Protein AF-A0A5S4GUX5-F1 (afdb_monomer_lite)

Secondary structure (DSSP, 8-state):
--------PPPPPPPPP-PPPPPP---S--TTTTSSSSSHHHHHHHHHHHHHHHHHHHHTTPPPPHHHHHHHHHTTT-HHHHHHHHHHHHHHHHHHHHHHTTT-HHHHHHHHHHHHHHTTTS---HHHHHHHHHHHHHHT-HHHHHHHHHHS---HHHHHHHHTT--PPPP-----

Foldseek 3Di:
DDDDDDDDDDDDDDDDDPPDPDQQDADPDAQCGDAPHVDLVRLLVVLLVLLVQLVVCVVVVHQRDVVSLVRLLRCLQHQSNLLNNCVNCFQQSLLSQLLSCPPPPSSLVSSLSSQLNNLSVDDCALVRLVSNLVNNVVSVNNVSSLVSQVSHNHDPRNVVRNVVVVPDDPDPPPPD

Sequence (176 aa):
MSIRDRPVTPPPPRAPVKTAPPTLQPTPRGAGDIGNFPDRPSAAKAARTDALAAVAAVQDGRPVPDSVWKHLKANADDPDYTEKLYERLGPAATADLLKAAEGDKARLEAVQESVGVASHHMAMDVKWLRAFLAEADRAGVRPVAVQVLTGAPLSEQARAAVAKLDLHEPEATTVA

Radius of gyration: 22.87 Å; chains: 1; bounding box: 71×88×35 Å

Structure (mmCIF, N/CA/C/O backbone):
data_AF-A0A5S4GUX5-F1
#
_entry.id   AF-A0A5S4GUX5-F1
#
loop_
_atom_site.group_PDB
_atom_site.id
_atom_site.type_symbol
_atom_site.label_atom_id
_atom_site.label_alt_id
_atom_site.label_comp_id
_atom_site.label_asym_id
_atom_site.label_entity_id
_atom_site.label_seq_id
_atom_site.pdbx_PDB_ins_code
_atom_site.Cartn_x
_atom_site.Cartn_y
_atom_site.Cartn_z
_atom_site.occupancy
_atom_site.B_iso_or_equiv
_atom_site.auth_seq_id
_atom_site.auth_comp_id
_atom_site.auth_asym_id
_atom_site.auth_atom_id
_atom_site.pdbx_PDB_model_num
ATOM 1 N N . MET A 1 1 ? 37.747 -75.003 -7.261 1.00 43.56 1 MET A N 1
ATOM 2 C CA . MET A 1 1 ? 37.466 -73.600 -7.640 1.00 43.56 1 MET A CA 1
ATOM 3 C C . MET A 1 1 ? 36.013 -73.312 -7.291 1.00 43.56 1 MET A C 1
ATOM 5 O O . MET A 1 1 ? 35.141 -73.869 -7.938 1.00 43.56 1 MET A O 1
ATOM 9 N N . SER A 1 2 ? 35.753 -72.537 -6.234 1.00 44.03 2 SER A N 1
ATOM 10 C CA . SER A 1 2 ? 34.395 -72.137 -5.827 1.00 44.03 2 SER A CA 1
ATOM 11 C C . SER A 1 2 ? 34.171 -70.680 -6.209 1.00 44.03 2 SER A C 1
ATOM 13 O O . SER A 1 2 ? 34.910 -69.818 -5.739 1.00 44.03 2 SER A O 1
ATOM 15 N N . ILE A 1 3 ? 33.158 -70.399 -7.025 1.00 48.44 3 ILE A N 1
ATOM 16 C CA . ILE A 1 3 ? 32.710 -69.035 -7.319 1.00 48.44 3 ILE A CA 1
ATOM 17 C C . ILE A 1 3 ? 31.353 -68.880 -6.637 1.00 48.44 3 ILE A C 1
ATOM 19 O O . ILE A 1 3 ? 30.412 -69.597 -6.961 1.00 48.44 3 ILE A O 1
ATOM 23 N N . ARG A 1 4 ? 31.295 -68.016 -5.619 1.00 44.75 4 ARG A N 1
ATOM 24 C CA . ARG A 1 4 ? 30.067 -67.686 -4.889 1.00 44.75 4 ARG A CA 1
ATOM 25 C C . ARG A 1 4 ? 29.285 -66.623 -5.656 1.00 44.75 4 ARG A C 1
ATOM 27 O O . ARG A 1 4 ? 29.864 -65.609 -6.046 1.00 44.75 4 ARG A O 1
ATOM 34 N N . ASP A 1 5 ? 27.983 -66.857 -5.774 1.00 48.56 5 ASP A N 1
ATOM 35 C CA . ASP A 1 5 ? 26.938 -65.867 -6.025 1.00 48.56 5 ASP A CA 1
ATOM 36 C C . ASP A 1 5 ? 27.154 -64.564 -5.241 1.00 48.56 5 ASP A C 1
ATOM 38 O O . ASP A 1 5 ? 27.443 -64.579 -4.040 1.00 48.56 5 ASP A O 1
ATOM 42 N N . ARG A 1 6 ? 26.946 -63.423 -5.908 1.00 53.53 6 ARG A N 1
ATOM 43 C CA . ARG A 1 6 ? 26.653 -62.147 -5.246 1.00 53.53 6 ARG A CA 1
ATOM 44 C C . ARG A 1 6 ? 25.235 -61.719 -5.632 1.00 53.53 6 ARG A C 1
ATOM 46 O O . ARG A 1 6 ? 24.981 -61.553 -6.823 1.00 53.53 6 ARG A O 1
ATOM 53 N N . PRO A 1 7 ? 24.330 -61.494 -4.667 1.00 51.41 7 PRO A N 1
ATOM 54 C CA . PRO A 1 7 ? 23.020 -60.936 -4.957 1.00 51.41 7 PRO A CA 1
ATOM 55 C C . PRO A 1 7 ? 23.160 -59.449 -5.311 1.00 51.41 7 PRO A C 1
ATOM 57 O O . PRO A 1 7 ? 23.810 -58.682 -4.601 1.00 51.41 7 PRO A O 1
ATOM 60 N N . VAL A 1 8 ? 22.558 -59.049 -6.430 1.00 54.03 8 VAL A N 1
ATOM 61 C CA . VAL A 1 8 ? 22.454 -57.652 -6.868 1.00 54.03 8 VAL A CA 1
ATOM 62 C C . VAL A 1 8 ? 21.284 -56.996 -6.139 1.00 54.03 8 VAL A C 1
ATOM 64 O O . VAL A 1 8 ? 20.129 -57.357 -6.350 1.00 54.03 8 VAL A O 1
ATOM 67 N N . THR A 1 9 ? 21.581 -56.038 -5.266 1.00 52.59 9 THR A N 1
ATOM 68 C CA . THR A 1 9 ? 20.571 -55.220 -4.586 1.00 52.59 9 THR A CA 1
ATOM 69 C C . THR A 1 9 ? 19.972 -54.209 -5.575 1.00 52.59 9 THR A C 1
ATOM 71 O O . THR A 1 9 ? 20.739 -53.502 -6.235 1.00 52.59 9 THR A O 1
ATOM 74 N N . PRO A 1 10 ? 18.637 -54.089 -5.699 1.00 60.06 10 PRO A N 1
ATOM 75 C CA . PRO A 1 10 ? 18.024 -53.056 -6.530 1.00 60.06 10 PRO A CA 1
ATOM 76 C C . PRO A 1 10 ? 18.225 -51.657 -5.914 1.00 60.06 10 PRO A C 1
ATOM 78 O O . PRO A 1 10 ? 18.280 -51.526 -4.687 1.00 60.06 10 PRO A O 1
ATOM 81 N N . PRO A 1 11 ? 18.342 -50.597 -6.738 1.00 55.88 11 PRO A N 1
ATOM 82 C CA . PRO A 1 11 ? 18.517 -49.237 -6.243 1.00 55.88 11 PRO A CA 1
ATOM 83 C C . PRO A 1 11 ? 17.252 -48.737 -5.521 1.00 55.88 11 PRO A C 1
ATOM 85 O O . PRO A 1 11 ? 16.139 -49.131 -5.880 1.00 55.88 11 PRO A O 1
ATOM 88 N N . PRO A 1 12 ? 17.397 -47.851 -4.518 1.00 56.03 12 PRO A N 1
ATOM 89 C CA . PRO A 1 12 ? 16.263 -47.313 -3.777 1.00 56.03 12 PRO A CA 1
ATOM 90 C C . PRO A 1 12 ? 15.363 -46.436 -4.669 1.00 56.03 12 PRO A C 1
ATOM 92 O O . PRO A 1 12 ? 15.852 -45.798 -5.609 1.00 56.03 12 PRO A O 1
ATOM 95 N N . PRO A 1 13 ? 14.050 -46.363 -4.377 1.00 55.25 13 PRO A N 1
ATOM 96 C CA . PRO A 1 13 ? 13.115 -45.536 -5.130 1.00 55.25 13 PRO A CA 1
ATOM 97 C C . PRO A 1 13 ? 13.478 -44.051 -4.998 1.00 55.25 13 PRO A C 1
ATOM 99 O O . PRO A 1 13 ? 13.693 -43.539 -3.898 1.00 55.25 13 PRO A O 1
ATOM 102 N N . ARG A 1 14 ? 13.553 -43.354 -6.139 1.00 53.94 14 ARG A N 1
ATOM 103 C CA . ARG A 1 14 ? 13.797 -41.907 -6.196 1.00 53.94 14 ARG A CA 1
ATOM 104 C C . ARG A 1 14 ? 12.676 -41.168 -5.467 1.00 53.94 14 ARG A C 1
ATOM 106 O O . ARG A 1 14 ? 11.506 -41.324 -5.808 1.00 53.94 14 ARG A O 1
ATOM 113 N N . ALA A 1 15 ? 13.053 -40.347 -4.491 1.00 51.97 15 ALA A N 1
ATOM 114 C CA . ALA A 1 15 ? 12.141 -39.421 -3.834 1.00 51.97 15 ALA A CA 1
ATOM 115 C C . ALA A 1 15 ? 11.497 -38.463 -4.863 1.00 51.97 15 ALA A C 1
ATOM 117 O O . ALA A 1 15 ? 12.155 -38.092 -5.842 1.00 51.97 15 ALA A O 1
ATOM 118 N N . PRO A 1 16 ? 10.234 -38.046 -4.660 1.00 49.28 16 PRO A N 1
ATOM 119 C CA . PRO A 1 16 ? 9.559 -37.123 -5.561 1.00 49.28 16 PRO A CA 1
ATOM 120 C C . PRO A 1 16 ? 10.277 -35.771 -5.569 1.00 49.28 16 PRO A C 1
ATOM 122 O O . PRO A 1 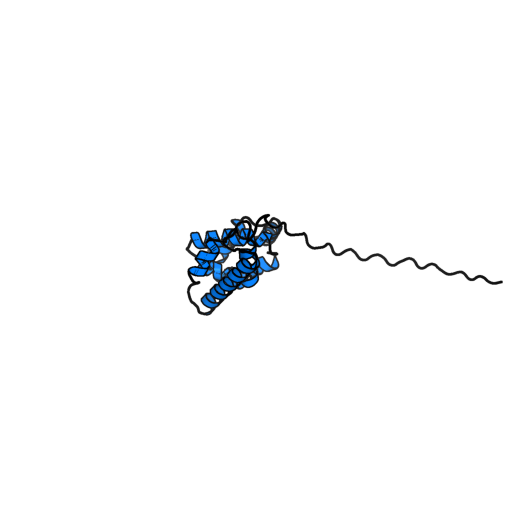16 ? 10.597 -35.200 -4.523 1.00 49.28 16 PRO A O 1
ATOM 125 N N . VAL A 1 17 ? 10.539 -35.270 -6.774 1.00 51.78 17 VAL A N 1
ATOM 126 C CA . VAL A 1 17 ? 11.124 -33.951 -7.015 1.00 51.78 17 VAL A CA 1
ATOM 127 C C . VAL A 1 17 ? 10.186 -32.908 -6.409 1.00 51.78 17 VAL A C 1
ATOM 129 O O . VAL A 1 17 ? 9.034 -32.799 -6.826 1.00 51.78 17 VAL A O 1
ATOM 132 N N . LYS A 1 18 ? 10.667 -32.146 -5.418 1.00 44.66 18 LYS A N 1
ATOM 133 C CA . LYS A 1 18 ? 9.996 -30.921 -4.965 1.00 44.66 18 LYS A CA 1
ATOM 134 C C . LYS A 1 18 ? 9.859 -30.010 -6.182 1.00 44.66 18 LYS A C 1
ATOM 136 O O . LYS A 1 18 ? 10.855 -29.469 -6.655 1.00 44.66 18 LYS A O 1
ATOM 141 N N . THR A 1 19 ? 8.645 -29.877 -6.703 1.00 48.78 19 THR A N 1
ATOM 142 C CA . THR A 1 19 ? 8.303 -28.880 -7.715 1.00 48.78 19 THR A CA 1
ATOM 143 C C . THR A 1 19 ? 8.736 -27.513 -7.204 1.00 48.78 19 THR A C 1
ATOM 145 O O . THR A 1 19 ? 8.307 -27.088 -6.128 1.00 48.78 19 THR A O 1
ATOM 148 N N . ALA A 1 20 ? 9.634 -26.867 -7.947 1.00 48.00 20 ALA A N 1
ATOM 149 C CA . ALA A 1 20 ? 10.038 -25.496 -7.684 1.00 48.00 20 ALA A CA 1
ATOM 150 C C . ALA A 1 20 ? 8.793 -24.586 -7.683 1.00 48.00 20 ALA A C 1
ATOM 152 O O . ALA A 1 20 ? 7.833 -24.878 -8.406 1.00 48.00 20 ALA A O 1
ATOM 153 N N . PRO A 1 21 ? 8.779 -23.511 -6.874 1.00 49.03 21 PRO A N 1
ATOM 154 C CA . PRO A 1 21 ? 7.689 -22.552 -6.914 1.00 49.03 21 PRO A CA 1
ATOM 155 C C . PRO A 1 21 ? 7.538 -21.997 -8.340 1.00 49.03 21 PRO A C 1
ATOM 157 O O . PRO A 1 21 ? 8.554 -21.785 -9.009 1.00 49.03 21 PRO A O 1
ATOM 160 N N . PRO A 1 22 ? 6.304 -21.766 -8.818 1.00 53.84 22 PRO A N 1
ATOM 161 C CA . PRO A 1 22 ? 6.088 -21.098 -10.094 1.00 53.84 22 PRO A CA 1
ATOM 162 C C . PRO A 1 22 ? 6.800 -19.740 -10.092 1.00 53.84 22 PRO A C 1
ATOM 164 O O . PRO A 1 22 ? 6.724 -18.985 -9.123 1.00 53.84 22 PRO A O 1
ATOM 167 N N . THR A 1 23 ? 7.532 -19.454 -11.167 1.00 50.34 23 THR A N 1
ATOM 168 C CA . THR A 1 23 ? 8.205 -18.171 -11.377 1.00 50.34 23 THR A CA 1
ATOM 169 C C . THR A 1 23 ? 7.162 -17.078 -11.571 1.00 50.34 23 THR A C 1
ATOM 171 O O . THR A 1 23 ? 6.353 -17.165 -12.497 1.00 50.34 23 THR A O 1
ATOM 174 N N . LEU A 1 24 ? 7.191 -16.058 -10.711 1.00 58.69 24 LEU A N 1
ATOM 175 C CA . LEU A 1 24 ? 6.441 -14.818 -10.908 1.00 58.69 24 LEU A CA 1
ATOM 176 C C . LEU A 1 24 ? 6.836 -14.228 -12.269 1.00 58.69 24 LEU A C 1
ATOM 178 O O . LEU A 1 24 ? 8.026 -14.190 -12.581 1.00 58.69 24 LEU A O 1
ATOM 182 N N . GLN A 1 25 ? 5.865 -13.827 -13.093 1.00 53.78 25 GLN A N 1
ATOM 183 C CA . GLN A 1 25 ? 6.145 -13.098 -14.332 1.00 53.78 25 GLN A CA 1
ATOM 184 C C . GLN A 1 25 ? 6.342 -11.620 -13.974 1.00 53.78 25 GLN A C 1
ATOM 186 O O . GLN A 1 25 ? 5.354 -10.962 -13.648 1.00 53.78 25 GLN A O 1
ATOM 191 N N . PRO A 1 26 ? 7.576 -11.085 -14.008 1.00 58.56 26 PRO A N 1
ATOM 192 C CA . PRO A 1 26 ? 7.808 -9.682 -13.702 1.00 58.56 26 PRO A CA 1
ATOM 193 C C . PRO A 1 26 ? 7.184 -8.831 -14.810 1.00 58.56 26 PRO A C 1
ATOM 195 O O . PRO A 1 26 ? 7.280 -9.181 -15.992 1.00 58.56 26 PRO A O 1
ATOM 198 N N . THR A 1 27 ? 6.588 -7.690 -14.466 1.00 54.84 27 THR A N 1
ATOM 199 C CA . THR A 1 27 ? 6.267 -6.691 -15.493 1.00 54.84 27 THR A CA 1
ATOM 200 C C . THR A 1 27 ? 7.563 -6.255 -16.206 1.00 54.84 27 THR A C 1
ATOM 202 O O . THR A 1 27 ? 8.615 -6.183 -15.566 1.00 54.84 27 THR A O 1
ATOM 205 N N . PRO A 1 28 ? 7.552 -5.997 -17.531 1.00 56.03 28 PRO A N 1
ATOM 206 C CA . PRO A 1 28 ? 8.789 -5.968 -18.324 1.00 56.03 28 PRO A CA 1
ATOM 207 C C . PRO A 1 28 ? 9.715 -4.767 -18.091 1.00 56.03 28 PRO A C 1
ATOM 209 O O . PRO A 1 28 ? 10.792 -4.730 -18.677 1.00 56.03 28 PRO A O 1
ATOM 212 N N . ARG A 1 29 ? 9.296 -3.754 -17.326 1.00 60.66 29 ARG A N 1
ATOM 213 C CA . ARG A 1 29 ? 10.021 -2.486 -17.166 1.00 60.66 29 ARG A CA 1
ATOM 214 C C . ARG A 1 29 ? 10.055 -2.102 -15.690 1.00 60.66 29 ARG A C 1
ATOM 216 O O . ARG A 1 29 ? 9.053 -2.314 -15.017 1.00 60.66 29 ARG A O 1
ATOM 223 N N . GLY A 1 30 ? 11.182 -1.564 -15.219 1.00 61.44 30 GLY A N 1
ATOM 224 C CA . GLY A 1 30 ? 11.397 -1.113 -13.836 1.00 61.44 30 GLY A CA 1
ATOM 225 C C . GLY A 1 30 ? 12.186 0.198 -13.739 1.00 61.44 30 GLY A C 1
ATOM 226 O O . GLY A 1 30 ? 12.284 0.945 -14.718 1.00 61.44 30 GLY A O 1
ATOM 227 N N . ALA A 1 31 ? 12.766 0.491 -12.577 1.00 60.78 31 ALA A N 1
ATOM 228 C CA . ALA A 1 31 ? 13.609 1.668 -12.372 1.00 60.78 31 ALA A CA 1
ATOM 229 C C . ALA A 1 31 ? 14.797 1.674 -13.354 1.00 60.78 31 ALA A C 1
ATOM 231 O O . ALA A 1 31 ? 15.486 0.664 -13.523 1.00 60.78 31 ALA A O 1
A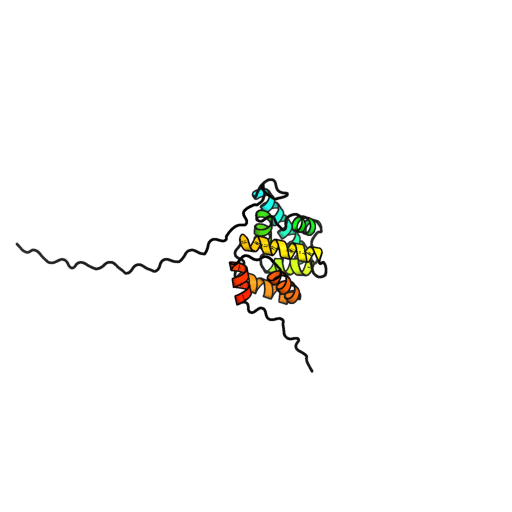TOM 232 N N . GLY A 1 32 ? 15.031 2.819 -14.004 1.00 48.59 32 GLY A N 1
ATOM 233 C CA . GLY A 1 32 ? 15.940 2.956 -15.150 1.00 48.59 32 GLY A CA 1
ATOM 234 C C . GLY A 1 32 ? 15.270 2.825 -16.530 1.00 48.59 32 GLY A C 1
ATOM 235 O O . GLY A 1 32 ? 15.812 3.355 -17.497 1.00 48.59 32 GLY A O 1
ATOM 236 N N . ASP A 1 33 ? 14.078 2.217 -16.620 1.00 58.25 33 ASP A N 1
ATOM 237 C CA . ASP A 1 33 ? 13.325 2.033 -17.877 1.00 58.25 33 ASP A CA 1
ATOM 238 C C . ASP A 1 33 ? 11.977 2.782 -17.908 1.00 58.25 33 ASP A C 1
ATOM 240 O O . ASP A 1 33 ? 11.518 3.184 -18.979 1.00 58.25 33 ASP A O 1
ATOM 244 N N . ILE A 1 34 ? 11.322 2.951 -16.751 1.00 62.22 34 ILE A N 1
ATOM 245 C CA . ILE A 1 34 ? 9.992 3.589 -16.612 1.00 62.22 34 ILE A CA 1
ATOM 246 C C . ILE A 1 34 ? 9.875 4.582 -15.444 1.00 62.22 34 ILE A C 1
ATOM 248 O O . ILE A 1 34 ? 8.866 5.270 -15.347 1.00 62.22 34 ILE A O 1
ATOM 252 N N . GLY A 1 35 ? 10.883 4.682 -14.572 1.00 60.88 35 GLY A N 1
ATOM 253 C CA . GLY A 1 35 ? 10.725 5.314 -13.256 1.00 60.88 35 GLY A CA 1
ATOM 254 C C . GLY A 1 35 ? 11.451 6.646 -13.042 1.00 60.88 35 GLY A C 1
ATOM 255 O O . GLY A 1 35 ? 12.425 6.977 -13.718 1.00 60.88 35 GLY A O 1
ATOM 256 N N . ASN A 1 36 ? 11.021 7.369 -11.999 1.00 81.00 36 ASN A N 1
ATOM 257 C CA . ASN A 1 36 ? 11.671 8.576 -11.457 1.00 81.00 36 ASN A CA 1
ATOM 258 C C . ASN A 1 36 ? 13.027 8.297 -10.776 1.00 81.00 36 ASN A C 1
ATOM 260 O O . ASN A 1 36 ? 13.662 9.218 -10.253 1.00 81.00 36 ASN A O 1
ATOM 264 N N . PHE A 1 37 ? 13.460 7.036 -10.737 1.00 85.12 37 PHE A N 1
ATOM 265 C CA . PHE A 1 37 ? 14.712 6.615 -10.126 1.00 85.12 37 PHE A CA 1
ATOM 266 C C . PHE A 1 37 ? 15.734 6.218 -11.197 1.00 85.12 37 PHE A C 1
ATOM 268 O O . PHE A 1 37 ? 15.381 5.524 -12.152 1.00 85.12 37 PHE A O 1
ATOM 275 N N . PRO A 1 38 ? 17.012 6.611 -11.032 1.00 84.19 38 PRO A N 1
ATOM 276 C CA . PRO A 1 38 ? 18.055 6.324 -12.015 1.00 84.19 38 PRO A CA 1
ATOM 277 C C . PRO A 1 38 ? 18.403 4.832 -12.100 1.00 84.19 38 PRO A C 1
ATOM 279 O O . PRO A 1 38 ? 18.915 4.382 -13.119 1.00 84.19 38 PRO A O 1
ATOM 282 N N . ASP A 1 39 ? 18.150 4.074 -11.030 1.00 85.88 39 ASP A N 1
ATOM 283 C CA . ASP A 1 39 ? 18.433 2.648 -10.940 1.00 85.88 39 ASP A CA 1
ATOM 284 C C . ASP A 1 39 ? 17.566 1.958 -9.868 1.00 85.88 39 ASP A C 1
ATOM 286 O O . ASP A 1 39 ? 16.955 2.601 -9.003 1.00 85.88 39 ASP A O 1
ATOM 290 N N . ARG A 1 40 ? 17.536 0.619 -9.911 1.00 89.44 40 ARG A N 1
ATOM 291 C CA . ARG A 1 40 ? 16.804 -0.217 -8.941 1.00 89.44 40 ARG A CA 1
ATOM 292 C C . ARG A 1 40 ? 17.236 0.011 -7.487 1.00 89.44 40 ARG A C 1
ATOM 294 O O . ARG A 1 40 ? 16.361 0.115 -6.626 1.00 89.44 40 ARG A O 1
ATOM 301 N N . PRO A 1 41 ? 18.543 0.115 -7.153 1.00 92.19 41 PRO A N 1
ATOM 302 C CA . PRO A 1 41 ? 18.971 0.429 -5.789 1.00 92.19 41 PRO A CA 1
ATOM 303 C C . PRO A 1 41 ? 18.395 1.742 -5.248 1.00 92.19 41 PRO A C 1
ATOM 305 O O . PRO A 1 41 ? 18.038 1.811 -4.069 1.00 92.19 41 PRO A O 1
ATOM 308 N N . SER A 1 42 ? 18.281 2.770 -6.089 1.00 92.00 42 SER A N 1
ATOM 309 C CA . SER A 1 42 ? 17.710 4.065 -5.723 1.00 92.00 42 SER A CA 1
ATOM 310 C C . SER A 1 42 ? 16.212 3.964 -5.446 1.00 92.00 42 SER A C 1
ATOM 312 O O . SER A 1 42 ? 15.767 4.457 -4.406 1.00 92.00 42 SER A O 1
ATOM 314 N N . ALA A 1 43 ? 15.461 3.256 -6.296 1.00 94.12 43 ALA A N 1
ATOM 315 C CA . ALA A 1 43 ? 14.039 2.982 -6.078 1.00 94.12 43 ALA A CA 1
ATOM 316 C C . ALA A 1 43 ? 13.805 2.202 -4.776 1.00 94.12 43 ALA A C 1
ATOM 318 O O . ALA A 1 43 ? 13.040 2.627 -3.909 1.00 94.12 43 ALA A O 1
ATOM 319 N N . ALA A 1 44 ? 14.562 1.121 -4.570 1.00 94.19 44 ALA A N 1
ATOM 320 C CA . ALA A 1 44 ? 14.505 0.306 -3.361 1.00 94.19 44 ALA A CA 1
ATOM 321 C C . ALA A 1 44 ? 14.828 1.108 -2.090 1.00 94.19 44 ALA A C 1
ATOM 323 O O . ALA A 1 44 ? 14.221 0.902 -1.036 1.00 94.19 44 ALA A O 1
ATOM 324 N N . LYS A 1 45 ? 15.806 2.020 -2.162 1.00 96.31 45 LYS A N 1
ATOM 325 C CA . LYS A 1 45 ? 16.171 2.891 -1.041 1.00 96.31 45 LYS A CA 1
ATOM 326 C C . LYS A 1 45 ? 15.039 3.860 -0.708 1.00 96.31 45 LYS A C 1
ATOM 328 O O . LYS A 1 45 ? 14.691 3.967 0.466 1.00 96.31 45 LYS A O 1
ATOM 333 N N . ALA A 1 46 ? 14.462 4.519 -1.712 1.00 96.25 46 ALA A N 1
ATOM 334 C CA . ALA A 1 46 ? 13.332 5.423 -1.525 1.00 96.25 46 ALA A CA 1
ATOM 335 C C . ALA A 1 46 ? 12.127 4.692 -0.915 1.00 96.25 46 ALA A C 1
ATOM 337 O O . ALA A 1 46 ? 11.608 5.126 0.111 1.00 96.25 46 ALA A O 1
ATOM 338 N N . ALA A 1 47 ? 11.781 3.519 -1.450 1.00 97.31 47 ALA A N 1
ATOM 339 C CA . ALA A 1 47 ? 10.701 2.679 -0.943 1.00 97.31 47 ALA A CA 1
ATOM 340 C C . ALA A 1 47 ? 10.878 2.297 0.533 1.00 97.31 47 ALA A C 1
ATOM 342 O O . ALA A 1 47 ? 9.943 2.379 1.327 1.00 97.31 47 ALA A O 1
ATOM 343 N N . ARG A 1 48 ? 12.098 1.921 0.941 1.00 97.94 48 ARG A N 1
ATOM 344 C CA . ARG A 1 48 ? 12.403 1.618 2.350 1.00 97.94 48 ARG A CA 1
ATOM 345 C C . ARG A 1 48 ? 12.262 2.843 3.244 1.00 97.94 48 ARG A C 1
ATOM 347 O O . ARG A 1 48 ? 11.753 2.713 4.355 1.00 97.94 48 ARG A O 1
ATOM 354 N N . THR A 1 49 ? 12.737 4.003 2.793 1.00 98.31 49 THR A N 1
ATOM 355 C CA . THR A 1 49 ? 12.597 5.264 3.531 1.00 98.31 49 THR A CA 1
ATOM 356 C C . THR A 1 49 ? 11.126 5.617 3.725 1.00 98.31 49 THR A C 1
ATOM 358 O O . THR A 1 49 ? 10.727 5.911 4.851 1.00 98.31 49 THR A O 1
ATOM 361 N N . ASP A 1 50 ? 10.317 5.511 2.674 1.00 98.25 50 ASP A N 1
ATOM 362 C CA . ASP A 1 50 ? 8.886 5.803 2.731 1.00 98.25 50 ASP A CA 1
ATOM 363 C C . ASP A 1 50 ? 8.134 4.801 3.621 1.00 98.25 50 ASP A C 1
ATOM 365 O O . ASP A 1 50 ? 7.345 5.213 4.471 1.00 98.25 50 ASP A O 1
ATOM 369 N N . ALA A 1 51 ? 8.441 3.501 3.520 1.00 98.31 51 ALA A N 1
ATOM 370 C CA . ALA A 1 51 ? 7.871 2.472 4.393 1.00 98.31 51 ALA A CA 1
ATOM 371 C C . ALA A 1 51 ? 8.154 2.759 5.875 1.00 98.31 51 ALA A C 1
ATOM 373 O O . ALA A 1 51 ? 7.261 2.684 6.716 1.00 98.31 51 ALA A O 1
ATOM 374 N N . LEU A 1 52 ? 9.404 3.102 6.205 1.00 98.06 52 LEU A N 1
ATOM 375 C CA . LEU A 1 52 ? 9.803 3.440 7.571 1.00 98.06 52 LEU A CA 1
ATOM 376 C C . LEU A 1 52 ? 9.106 4.707 8.071 1.00 98.06 52 LEU A C 1
ATOM 378 O O . LEU A 1 52 ? 8.676 4.742 9.220 1.00 98.06 52 LEU A O 1
ATOM 382 N N . ALA A 1 53 ? 8.981 5.728 7.221 1.00 98.19 53 ALA A N 1
ATOM 383 C CA . ALA A 1 53 ? 8.295 6.967 7.565 1.00 98.19 53 ALA A CA 1
ATOM 384 C C . ALA A 1 53 ? 6.797 6.740 7.818 1.00 98.19 53 ALA A C 1
ATOM 386 O O . ALA A 1 53 ? 6.261 7.280 8.784 1.00 98.19 53 ALA A O 1
ATOM 387 N N . ALA A 1 54 ? 6.136 5.914 7.000 1.00 97.81 54 ALA A N 1
ATOM 388 C CA . ALA A 1 54 ? 4.740 5.536 7.202 1.00 97.81 54 ALA A CA 1
ATOM 389 C C . ALA A 1 54 ? 4.546 4.777 8.523 1.00 97.81 54 ALA A C 1
ATOM 391 O O . ALA A 1 54 ? 3.699 5.159 9.327 1.00 97.81 54 ALA A O 1
ATOM 392 N N . VAL A 1 55 ? 5.377 3.761 8.785 1.00 97.94 55 VAL A N 1
ATOM 393 C CA . VAL A 1 55 ? 5.333 2.982 10.034 1.00 97.94 55 VAL A CA 1
ATOM 394 C C . VAL A 1 55 ? 5.541 3.880 11.252 1.00 97.94 55 VAL A C 1
ATOM 396 O O . VAL A 1 55 ? 4.760 3.809 12.196 1.00 97.94 55 VAL A O 1
ATOM 399 N N . ALA A 1 56 ? 6.562 4.739 11.230 1.00 97.56 56 ALA A N 1
ATOM 400 C CA . ALA A 1 56 ? 6.850 5.640 12.342 1.00 97.56 56 ALA A CA 1
ATOM 401 C C . ALA A 1 56 ? 5.699 6.627 12.586 1.00 97.56 56 ALA A C 1
ATOM 403 O O . ALA A 1 56 ? 5.299 6.832 13.727 1.00 97.56 56 ALA A O 1
ATOM 404 N N . ALA A 1 57 ? 5.122 7.198 11.524 1.00 96.94 57 ALA A N 1
ATOM 405 C CA . ALA A 1 57 ? 3.989 8.107 11.652 1.00 96.94 57 ALA A CA 1
ATOM 406 C C . ALA A 1 57 ? 2.790 7.429 12.325 1.00 96.94 57 ALA A C 1
ATOM 408 O O . ALA A 1 57 ? 2.252 7.971 13.287 1.00 96.94 57 ALA A O 1
ATOM 409 N N . VAL A 1 58 ? 2.430 6.221 11.883 1.00 93.69 58 VAL A N 1
ATOM 410 C CA . VAL A 1 58 ? 1.332 5.445 12.474 1.00 93.69 58 VAL A CA 1
ATOM 411 C C . VAL A 1 58 ? 1.616 5.105 13.939 1.00 93.69 58 VAL A C 1
ATOM 413 O O . VAL A 1 58 ? 0.749 5.312 14.785 1.00 93.69 58 VAL A O 1
ATOM 416 N N . GLN A 1 59 ? 2.824 4.628 14.255 1.00 94.12 59 GLN A N 1
ATOM 417 C CA . GLN A 1 59 ? 3.222 4.292 15.629 1.00 94.12 59 GLN A CA 1
ATOM 418 C C . GLN A 1 59 ? 3.159 5.501 16.568 1.00 94.12 59 GLN A C 1
ATOM 420 O O . GLN A 1 59 ? 2.751 5.365 17.719 1.00 94.12 59 GLN A O 1
ATOM 425 N N . ASP A 1 60 ? 3.502 6.684 16.059 1.00 96.25 60 ASP A N 1
ATOM 426 C CA . ASP A 1 60 ? 3.445 7.942 16.802 1.00 96.25 60 ASP A CA 1
ATOM 427 C C . ASP A 1 60 ? 2.035 8.568 16.834 1.00 96.25 60 ASP A C 1
ATOM 429 O O . ASP A 1 60 ? 1.860 9.658 17.382 1.00 96.25 60 ASP A O 1
ATOM 433 N N . GLY A 1 61 ? 1.028 7.939 16.214 1.00 93.50 61 GLY A N 1
ATOM 434 C CA . GLY A 1 61 ? -0.326 8.492 16.093 1.00 93.50 61 GLY A CA 1
ATOM 435 C C . GLY A 1 61 ? -0.402 9.759 15.232 1.00 93.50 61 GLY A C 1
ATOM 436 O O . GLY A 1 61 ? -1.300 10.583 15.409 1.00 93.50 61 GLY A O 1
ATOM 437 N N . ARG A 1 62 ? 0.556 9.947 14.320 1.00 95.88 62 ARG A N 1
ATOM 438 C CA . ARG A 1 62 ? 0.655 11.095 13.415 1.00 95.88 62 ARG A CA 1
ATOM 439 C C . ARG A 1 62 ? 0.163 10.736 12.010 1.00 95.88 62 ARG A C 1
ATOM 441 O O . ARG A 1 62 ? 0.255 9.580 11.598 1.00 95.88 62 ARG A O 1
ATOM 448 N N . PRO A 1 63 ? -0.308 11.721 11.227 1.00 96.50 63 PRO A N 1
ATOM 449 C CA . PRO A 1 63 ? -0.597 11.502 9.815 1.00 96.50 63 PRO A CA 1
ATOM 450 C C . PRO A 1 63 ? 0.645 11.024 9.056 1.00 96.50 63 PRO A C 1
ATOM 452 O O . PRO A 1 63 ? 1.747 11.534 9.276 1.00 96.50 63 PRO A O 1
ATOM 455 N N . VAL A 1 64 ? 0.458 10.081 8.127 1.00 97.81 64 VAL A N 1
ATOM 456 C CA . VAL A 1 64 ? 1.516 9.673 7.190 1.00 97.81 64 VAL A CA 1
ATOM 457 C C . VAL A 1 64 ? 1.971 10.906 6.389 1.00 97.81 64 VAL A C 1
ATOM 459 O O . VAL A 1 64 ? 1.107 11.603 5.848 1.00 97.81 64 VAL A O 1
ATOM 462 N N . PRO A 1 65 ? 3.287 11.192 6.299 1.00 98.00 65 PRO A N 1
ATOM 463 C CA . PRO A 1 65 ? 3.784 12.408 5.661 1.00 98.00 65 PRO A CA 1
ATOM 464 C C . PRO A 1 65 ? 3.353 12.537 4.197 1.00 98.00 65 PRO A C 1
ATOM 466 O O . PRO A 1 65 ? 3.416 11.569 3.439 1.00 98.00 65 PRO A O 1
ATOM 469 N N . ASP A 1 66 ? 3.029 13.755 3.758 1.00 96.81 66 ASP A N 1
ATOM 470 C CA . ASP A 1 66 ? 2.637 14.027 2.365 1.00 96.81 66 ASP A CA 1
ATOM 471 C C . ASP A 1 66 ? 3.704 13.615 1.342 1.00 96.81 66 ASP A C 1
ATOM 473 O O . ASP A 1 66 ? 3.375 13.262 0.209 1.00 96.81 66 ASP A O 1
ATOM 477 N N . SER A 1 67 ? 4.982 13.607 1.732 1.00 96.38 67 SER A N 1
ATOM 478 C CA . SER A 1 67 ? 6.069 13.112 0.884 1.00 96.38 67 SER A CA 1
ATOM 479 C C . SER A 1 67 ? 5.910 11.632 0.534 1.00 96.38 67 SER A C 1
ATOM 481 O O . SER A 1 67 ? 6.157 11.269 -0.611 1.00 96.38 67 SER A O 1
ATOM 483 N N . VAL A 1 68 ? 5.447 10.801 1.476 1.00 98.06 68 VAL A N 1
ATOM 484 C CA . VAL A 1 68 ? 5.194 9.370 1.243 1.00 98.06 68 VAL A CA 1
ATOM 485 C C . VAL A 1 68 ? 4.077 9.209 0.219 1.00 98.06 68 VAL A C 1
ATOM 487 O O . VAL A 1 68 ? 4.238 8.484 -0.756 1.00 98.06 68 VAL A O 1
ATOM 490 N N . TRP A 1 69 ? 2.975 9.948 0.373 1.00 97.94 69 TRP A N 1
ATOM 491 C CA . TRP A 1 69 ? 1.866 9.915 -0.585 1.00 97.94 69 TRP A CA 1
ATOM 492 C C . TRP A 1 69 ? 2.271 10.411 -1.970 1.00 97.94 69 TRP A C 1
ATOM 494 O O . TRP A 1 69 ? 1.889 9.822 -2.980 1.00 97.94 69 TRP A O 1
ATOM 504 N N . LYS A 1 70 ? 3.077 11.476 -2.027 1.00 96.38 70 LYS A N 1
ATOM 505 C CA . LYS A 1 70 ? 3.612 12.011 -3.278 1.00 96.38 70 LYS A CA 1
ATOM 506 C C . LYS A 1 70 ? 4.497 10.986 -3.986 1.00 96.38 70 LYS A C 1
ATOM 508 O O . LYS A 1 70 ? 4.348 10.814 -5.192 1.00 96.38 70 LYS A O 1
ATOM 513 N N . HIS A 1 71 ? 5.399 10.324 -3.264 1.00 95.94 71 HIS A N 1
ATOM 514 C CA . HIS A 1 71 ? 6.263 9.293 -3.837 1.00 95.94 71 HIS A CA 1
ATOM 515 C C . HIS A 1 71 ? 5.473 8.063 -4.267 1.00 95.94 71 HIS A C 1
ATOM 517 O O . HIS A 1 71 ? 5.685 7.592 -5.379 1.00 95.94 71 HIS A O 1
ATOM 523 N N . LEU A 1 72 ? 4.532 7.595 -3.446 1.00 96.69 72 LEU A N 1
ATOM 524 C CA . LEU A 1 72 ? 3.687 6.457 -3.787 1.00 96.69 72 LEU A CA 1
ATOM 525 C C . LEU A 1 72 ? 2.910 6.724 -5.074 1.00 96.69 72 LEU A C 1
ATOM 527 O O . LEU A 1 72 ? 2.960 5.919 -5.990 1.00 96.69 72 LEU A O 1
ATOM 531 N N . LYS A 1 73 ? 2.262 7.887 -5.180 1.00 95.62 73 LYS A N 1
ATOM 532 C CA . LYS A 1 73 ? 1.520 8.273 -6.385 1.00 95.62 73 LYS A CA 1
ATOM 533 C C . LYS A 1 73 ? 2.416 8.389 -7.619 1.00 95.62 73 LYS A C 1
ATOM 535 O O . LYS A 1 73 ? 1.989 8.047 -8.711 1.00 95.62 73 LYS A O 1
ATOM 540 N N . ALA A 1 74 ? 3.627 8.917 -7.460 1.00 93.75 74 ALA A N 1
ATOM 541 C CA . ALA A 1 74 ? 4.544 9.123 -8.577 1.00 93.75 74 ALA A CA 1
ATOM 542 C C . ALA A 1 74 ? 5.215 7.833 -9.071 1.00 93.75 74 ALA A C 1
ATOM 544 O O . ALA A 1 74 ? 5.770 7.848 -10.163 1.00 93.75 74 ALA A O 1
ATOM 545 N N . ASN A 1 75 ? 5.215 6.768 -8.263 1.00 94.94 75 ASN A N 1
ATOM 546 C CA . ASN A 1 75 ? 5.945 5.528 -8.533 1.00 94.94 75 ASN A CA 1
ATOM 547 C C . ASN A 1 75 ? 5.071 4.285 -8.295 1.00 94.94 75 ASN A C 1
ATOM 549 O O . ASN A 1 75 ? 5.592 3.221 -7.962 1.00 94.94 75 ASN A O 1
ATOM 553 N N . ALA A 1 76 ? 3.745 4.418 -8.403 1.00 94.31 76 ALA A N 1
ATOM 554 C CA . ALA A 1 76 ? 2.815 3.312 -8.175 1.00 94.31 76 ALA A CA 1
ATOM 555 C C . ALA A 1 76 ? 2.952 2.211 -9.239 1.00 94.31 76 ALA A C 1
ATOM 557 O O . ALA A 1 76 ? 2.625 1.056 -8.978 1.00 94.31 76 ALA A O 1
ATOM 558 N N . ASP A 1 77 ? 3.471 2.561 -10.412 1.00 91.00 77 ASP A N 1
ATOM 559 C CA . ASP A 1 77 ? 3.739 1.673 -11.535 1.00 91.00 77 ASP A CA 1
ATOM 560 C C . ASP A 1 77 ? 5.186 1.140 -11.572 1.00 91.00 77 ASP A C 1
ATOM 562 O O . ASP A 1 77 ? 5.494 0.258 -12.377 1.00 91.00 77 ASP A O 1
ATOM 566 N N . ASP A 1 78 ? 6.071 1.628 -10.693 1.00 92.38 78 ASP A N 1
ATOM 567 C CA . ASP A 1 78 ? 7.470 1.198 -10.612 1.00 92.38 78 ASP A CA 1
ATOM 568 C C . ASP A 1 78 ? 7.586 -0.087 -9.761 1.00 92.38 78 ASP A C 1
ATOM 570 O O . ASP A 1 78 ? 7.368 -0.065 -8.541 1.00 92.38 78 ASP A O 1
ATOM 574 N N . PRO A 1 79 ? 7.939 -1.237 -10.358 1.00 92.31 79 PRO A N 1
ATOM 575 C CA . PRO A 1 79 ? 8.027 -2.497 -9.636 1.00 92.31 79 PRO A CA 1
ATOM 576 C C . PRO A 1 79 ? 9.145 -2.540 -8.595 1.00 92.31 79 PRO A C 1
ATOM 578 O O . PRO A 1 79 ? 8.958 -3.151 -7.546 1.00 92.31 79 PRO A O 1
ATOM 581 N N . ASP A 1 80 ? 10.278 -1.874 -8.830 1.00 93.12 80 ASP A N 1
ATOM 582 C CA . ASP A 1 80 ? 11.411 -1.893 -7.902 1.00 93.12 80 ASP A CA 1
ATOM 583 C C . ASP A 1 80 ? 11.100 -1.069 -6.642 1.00 93.12 80 ASP A C 1
ATOM 585 O O . ASP A 1 80 ? 11.505 -1.429 -5.529 1.00 93.12 80 ASP A O 1
ATOM 589 N N . TYR A 1 81 ? 10.347 0.025 -6.803 1.00 95.69 81 TYR A N 1
ATOM 590 C CA . TYR A 1 81 ? 9.820 0.805 -5.685 1.00 95.69 81 TYR A CA 1
ATOM 591 C C . TYR A 1 81 ? 8.730 0.029 -4.933 1.00 95.69 81 TYR A C 1
ATOM 593 O O . TYR A 1 81 ? 8.829 -0.174 -3.720 1.00 95.69 81 TYR A O 1
ATOM 601 N N . THR A 1 82 ? 7.696 -0.437 -5.638 1.00 95.94 82 THR A N 1
ATOM 602 C CA . THR A 1 82 ? 6.516 -1.046 -5.007 1.00 95.94 82 THR A CA 1
ATOM 603 C C . THR A 1 82 ? 6.826 -2.383 -4.336 1.00 95.94 82 THR A C 1
ATOM 605 O O . THR A 1 82 ? 6.407 -2.587 -3.196 1.00 95.94 82 THR A O 1
ATOM 608 N N . GLU A 1 83 ? 7.635 -3.260 -4.944 1.00 95.00 83 GLU A N 1
ATOM 609 C CA . GLU A 1 83 ? 8.076 -4.517 -4.318 1.00 95.00 83 GLU A CA 1
ATOM 610 C C . GLU A 1 83 ? 8.724 -4.243 -2.954 1.00 95.00 83 GLU A C 1
ATOM 612 O O . GLU A 1 83 ? 8.338 -4.822 -1.935 1.00 95.00 83 GLU A O 1
ATOM 617 N N . LYS A 1 84 ? 9.682 -3.309 -2.905 1.00 97.06 84 LYS A N 1
ATOM 618 C CA . LYS A 1 84 ? 10.429 -3.015 -1.675 1.00 97.06 84 LYS A CA 1
ATOM 619 C C . LYS A 1 84 ? 9.608 -2.255 -0.646 1.00 97.06 84 LYS A C 1
ATOM 621 O O . LYS A 1 84 ? 9.854 -2.433 0.550 1.00 97.06 84 LYS A O 1
ATOM 626 N N . LEU A 1 85 ? 8.640 -1.450 -1.078 1.00 98.19 85 LEU A N 1
ATOM 627 C CA . LEU A 1 85 ? 7.703 -0.768 -0.190 1.00 98.19 85 LEU A CA 1
ATOM 628 C C . LEU A 1 85 ? 6.875 -1.802 0.585 1.00 98.19 85 LEU A C 1
ATOM 630 O O . LEU A 1 85 ? 6.908 -1.817 1.816 1.00 98.19 85 LEU A O 1
ATOM 634 N N . TYR A 1 86 ? 6.197 -2.711 -0.119 1.00 97.94 86 TYR A N 1
ATOM 635 C CA . TYR A 1 86 ? 5.310 -3.700 0.503 1.00 97.94 86 TYR A CA 1
ATOM 636 C C . TYR A 1 86 ? 6.050 -4.834 1.210 1.00 97.94 86 TYR A C 1
ATOM 638 O O . TYR A 1 86 ? 5.572 -5.315 2.239 1.00 97.94 86 TYR A O 1
ATOM 646 N N . GLU A 1 87 ? 7.241 -5.222 0.745 1.00 96.62 87 GLU A N 1
ATOM 647 C CA . GLU A 1 87 ? 8.121 -6.119 1.503 1.00 96.62 87 GLU A CA 1
ATOM 648 C C . GLU A 1 87 ? 8.462 -5.512 2.868 1.00 96.62 87 GLU A C 1
ATOM 650 O O . GLU A 1 87 ? 8.440 -6.208 3.886 1.00 96.62 87 GLU A O 1
ATOM 655 N N . ARG A 1 88 ? 8.759 -4.205 2.906 1.00 97.69 88 ARG A N 1
ATOM 656 C CA . ARG A 1 88 ? 9.157 -3.532 4.143 1.00 97.69 88 ARG A CA 1
ATOM 657 C C . ARG A 1 88 ? 7.983 -3.254 5.075 1.00 97.69 88 ARG A C 1
ATOM 659 O O . ARG A 1 88 ? 8.160 -3.383 6.285 1.00 97.69 88 ARG A O 1
ATOM 666 N N . LEU A 1 89 ? 6.828 -2.865 4.537 1.00 98.06 89 LEU A N 1
ATOM 667 C CA . LEU A 1 89 ? 5.605 -2.659 5.316 1.00 98.06 89 LEU A CA 1
ATOM 668 C C . LEU A 1 89 ? 5.086 -3.984 5.888 1.00 98.06 89 LEU A C 1
ATOM 670 O O . LEU A 1 89 ? 4.722 -4.076 7.062 1.00 98.06 89 LEU A O 1
ATOM 674 N N . GLY A 1 90 ? 5.050 -5.025 5.058 1.00 97.38 90 GLY A N 1
ATOM 675 C CA . GLY A 1 90 ? 4.357 -6.263 5.381 1.00 97.38 90 GLY A CA 1
ATOM 676 C C . GLY A 1 90 ? 2.845 -6.060 5.587 1.00 97.38 90 GLY A C 1
ATOM 677 O O . GLY A 1 90 ? 2.314 -4.970 5.364 1.00 97.38 90 GLY A O 1
ATOM 678 N N . PRO A 1 91 ? 2.122 -7.107 6.019 1.00 97.75 91 PRO A N 1
ATOM 679 C CA . PRO A 1 91 ? 0.661 -7.073 6.082 1.00 97.75 91 PRO A CA 1
ATOM 680 C C . PRO A 1 91 ? 0.094 -6.024 7.050 1.00 97.75 91 PRO A C 1
ATOM 682 O O . PRO A 1 91 ? -0.829 -5.300 6.690 1.00 97.75 91 PRO A O 1
ATOM 685 N N . ALA A 1 92 ? 0.660 -5.916 8.257 1.00 97.38 92 ALA A N 1
ATOM 686 C CA . ALA A 1 92 ? 0.153 -5.017 9.296 1.00 97.38 92 ALA A CA 1
ATOM 687 C C . ALA A 1 92 ? 0.304 -3.543 8.911 1.00 97.38 92 ALA A C 1
ATOM 689 O O . ALA A 1 92 ? -0.690 -2.831 8.810 1.00 97.38 92 ALA A O 1
ATOM 690 N N . ALA A 1 93 ? 1.520 -3.106 8.571 1.00 97.69 93 ALA A N 1
ATOM 691 C CA . ALA A 1 93 ? 1.723 -1.710 8.196 1.00 97.69 93 ALA A CA 1
ATOM 692 C C . ALA A 1 93 ? 1.061 -1.353 6.854 1.00 97.69 93 ALA A C 1
ATOM 694 O O . ALA A 1 93 ? 0.766 -0.186 6.615 1.00 97.69 93 ALA A O 1
ATOM 695 N N . THR A 1 94 ? 0.786 -2.332 5.981 1.00 98.38 94 THR A N 1
ATOM 696 C CA . THR A 1 94 ? -0.029 -2.090 4.778 1.00 98.38 94 THR A CA 1
ATOM 697 C C . THR A 1 94 ? -1.487 -1.797 5.139 1.00 98.38 94 THR A C 1
ATOM 699 O O . THR A 1 94 ? -2.091 -0.910 4.541 1.00 98.38 94 THR A O 1
ATOM 702 N N . ALA A 1 95 ? -2.056 -2.491 6.131 1.00 98.38 95 ALA A N 1
ATOM 703 C CA . ALA A 1 95 ? -3.392 -2.181 6.640 1.00 98.38 95 ALA A CA 1
ATOM 704 C C . ALA A 1 95 ? -3.446 -0.790 7.293 1.00 98.38 95 ALA A C 1
ATOM 706 O O . ALA A 1 95 ? -4.392 -0.039 7.057 1.00 98.38 95 ALA A O 1
ATOM 707 N N . ASP A 1 96 ? -2.405 -0.412 8.034 1.00 97.88 96 ASP A N 1
ATOM 708 C CA . ASP A 1 96 ? -2.301 0.927 8.620 1.00 97.88 96 ASP A CA 1
ATOM 709 C C . ASP A 1 96 ? -2.151 2.024 7.558 1.00 97.88 96 ASP A C 1
ATOM 711 O O . ASP A 1 96 ? -2.790 3.074 7.651 1.00 97.88 96 ASP A O 1
ATOM 715 N N . LEU A 1 97 ? -1.350 1.778 6.516 1.00 97.88 97 LEU A N 1
ATOM 716 C CA . LEU A 1 97 ? -1.238 2.683 5.373 1.00 97.88 97 LEU A CA 1
ATOM 717 C C . LEU A 1 97 ? -2.601 2.857 4.695 1.00 97.88 97 LEU A C 1
ATOM 719 O O . LEU A 1 97 ? -2.991 3.978 4.380 1.00 97.88 97 LEU A O 1
ATOM 723 N N . LEU A 1 98 ? -3.352 1.768 4.517 1.00 97.69 98 LEU A N 1
ATOM 724 C CA . LEU A 1 98 ? -4.685 1.831 3.934 1.00 97.69 98 LEU A CA 1
ATOM 725 C C . LEU A 1 98 ? -5.654 2.641 4.800 1.00 97.69 98 LEU A C 1
ATOM 727 O O . LEU A 1 98 ? -6.403 3.461 4.275 1.00 97.69 98 LEU A O 1
ATOM 731 N N . LYS A 1 99 ? -5.601 2.468 6.122 1.00 97.31 99 LYS A N 1
ATOM 732 C CA . LYS A 1 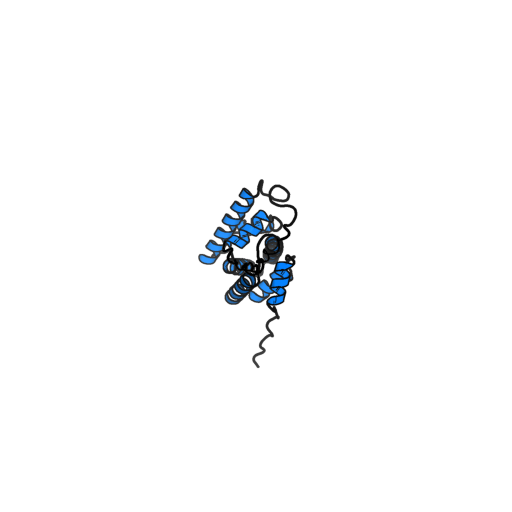99 ? -6.369 3.290 7.061 1.00 97.31 99 LYS A CA 1
ATOM 733 C C . LYS A 1 99 ? -6.011 4.768 6.958 1.00 97.31 99 LYS A C 1
ATOM 735 O O . LYS A 1 99 ? -6.896 5.613 6.957 1.00 97.31 99 LYS A O 1
ATOM 740 N N . ALA A 1 100 ? -4.732 5.097 6.808 1.00 96.94 100 ALA A N 1
ATOM 741 C CA . ALA A 1 100 ? -4.293 6.479 6.617 1.00 96.94 100 ALA A CA 1
ATOM 742 C C . ALA A 1 100 ? -4.726 7.088 5.263 1.00 96.94 100 ALA A C 1
ATOM 744 O O . ALA A 1 100 ? -4.703 8.312 5.104 1.00 96.94 100 ALA A O 1
ATOM 745 N N . ALA A 1 101 ? -5.110 6.252 4.294 1.00 96.56 101 ALA A N 1
ATOM 746 C CA . ALA A 1 101 ? -5.687 6.659 3.015 1.00 96.56 101 ALA A CA 1
ATOM 747 C C . ALA A 1 101 ? -7.228 6.725 3.034 1.00 96.56 101 ALA A C 1
ATOM 749 O O . ALA A 1 101 ? -7.822 7.161 2.049 1.00 96.56 101 ALA A O 1
ATOM 750 N N . GLU A 1 102 ? -7.889 6.296 4.114 1.00 91.38 102 GLU A N 1
ATOM 751 C CA . GLU A 1 102 ? -9.349 6.238 4.188 1.00 91.38 102 GLU A CA 1
ATOM 752 C C . GLU A 1 102 ? -9.986 7.614 3.930 1.00 91.38 102 GLU A C 1
ATOM 754 O O . GLU A 1 102 ? -9.561 8.639 4.464 1.00 91.38 102 GLU A O 1
ATOM 759 N N . GLY A 1 103 ? -11.005 7.640 3.067 1.00 91.25 103 GLY A N 1
ATOM 760 C CA . GLY A 1 103 ? -11.683 8.871 2.651 1.00 91.25 103 GLY A CA 1
ATOM 761 C C . GLY A 1 103 ? -10.940 9.699 1.594 1.00 91.25 103 GLY A C 1
ATOM 762 O O . GLY A 1 103 ? -11.547 10.591 1.002 1.00 91.25 103 GLY A O 1
ATOM 763 N N . ASP A 1 104 ? -9.678 9.387 1.283 1.00 96.62 104 ASP A N 1
ATOM 764 C CA . ASP A 1 104 ? -8.919 10.023 0.204 1.00 96.62 104 ASP A CA 1
ATOM 765 C C . ASP A 1 104 ? -8.824 9.089 -1.007 1.00 96.62 104 ASP A C 1
ATOM 767 O O . ASP A 1 104 ? -7.976 8.198 -1.100 1.00 96.62 104 ASP A O 1
ATOM 771 N N . LYS A 1 105 ? -9.706 9.328 -1.981 1.00 95.12 105 LYS A N 1
ATOM 772 C CA . LYS A 1 105 ? -9.786 8.527 -3.205 1.00 95.12 105 LYS A CA 1
ATOM 773 C C . LYS A 1 105 ? -8.456 8.468 -3.967 1.00 95.12 105 LYS A C 1
ATOM 775 O O . LYS A 1 105 ? -8.112 7.410 -4.481 1.00 95.12 105 LYS A O 1
ATOM 780 N N . ALA A 1 106 ? -7.696 9.563 -4.017 1.00 96.12 106 ALA A N 1
ATOM 781 C CA . ALA A 1 106 ? -6.440 9.597 -4.762 1.00 96.12 106 ALA A CA 1
ATOM 782 C C . ALA A 1 106 ? -5.352 8.757 -4.078 1.00 96.12 106 ALA A C 1
ATOM 784 O O . ALA A 1 106 ? -4.548 8.116 -4.756 1.00 96.12 106 ALA A O 1
ATOM 785 N N . ARG A 1 107 ? -5.326 8.738 -2.740 1.00 97.62 107 ARG A N 1
ATOM 786 C CA . ARG A 1 107 ? -4.424 7.862 -1.978 1.00 97.62 107 ARG A CA 1
ATOM 787 C C . ARG A 1 107 ? -4.820 6.396 -2.124 1.00 97.62 107 ARG A C 1
ATOM 789 O O . ARG A 1 107 ? -3.942 5.562 -2.322 1.00 97.62 107 ARG A O 1
ATOM 796 N N . LEU A 1 108 ? -6.117 6.085 -2.087 1.00 97.38 108 LEU A N 1
ATOM 797 C CA . LEU A 1 108 ? -6.615 4.720 -2.285 1.00 97.38 108 LEU A CA 1
ATOM 798 C C . LEU A 1 108 ? -6.300 4.182 -3.685 1.00 97.38 108 LEU A C 1
ATOM 800 O O . LEU A 1 108 ? -5.841 3.050 -3.800 1.00 97.38 108 LEU A O 1
ATOM 804 N N . GLU A 1 109 ? -6.473 4.993 -4.731 1.00 95.94 109 GLU A N 1
ATOM 805 C CA . GLU A 1 109 ? -6.095 4.623 -6.102 1.00 95.94 109 GLU A CA 1
ATOM 806 C C . GLU A 1 109 ? -4.592 4.336 -6.215 1.00 95.94 109 GLU A C 1
ATOM 808 O O . GLU A 1 109 ? -4.210 3.307 -6.769 1.00 95.94 109 GLU A O 1
ATOM 813 N N . ALA A 1 110 ? -3.742 5.178 -5.614 1.00 96.94 110 ALA A N 1
ATOM 814 C CA . ALA A 1 110 ? -2.296 4.956 -5.607 1.00 96.94 110 ALA A CA 1
ATOM 815 C C . ALA A 1 110 ? -1.906 3.661 -4.869 1.00 96.94 110 ALA A C 1
ATOM 817 O O . ALA A 1 110 ? -1.041 2.921 -5.338 1.00 96.94 110 ALA A O 1
ATOM 818 N N . VAL A 1 111 ? -2.553 3.349 -3.737 1.00 97.88 111 VAL A N 1
ATOM 819 C CA . VAL A 1 111 ? -2.356 2.074 -3.022 1.00 97.88 111 VAL A CA 1
ATOM 820 C C . VAL A 1 111 ? -2.837 0.893 -3.869 1.00 97.88 111 VAL A C 1
ATOM 822 O O . VAL A 1 111 ? -2.155 -0.123 -3.943 1.00 97.88 111 VAL A O 1
ATOM 825 N N . GLN A 1 112 ? -3.984 1.006 -4.537 1.00 97.31 112 GLN A N 1
ATOM 826 C CA . GLN A 1 112 ? -4.532 -0.060 -5.376 1.00 97.31 112 GLN A CA 1
ATOM 827 C C . GLN A 1 112 ? -3.629 -0.392 -6.566 1.00 97.31 112 GLN A C 1
ATOM 829 O O . GLN A 1 112 ? -3.357 -1.566 -6.824 1.00 97.31 112 GLN A O 1
ATOM 834 N N . GLU A 1 113 ? -3.149 0.623 -7.280 1.00 96.19 113 GLU A N 1
ATOM 835 C CA . GLU A 1 113 ? -2.228 0.447 -8.402 1.00 96.19 113 GLU A CA 1
ATOM 836 C C . GLU A 1 113 ? -0.912 -0.195 -7.947 1.00 96.19 113 GLU A C 1
ATOM 838 O O . GLU A 1 113 ? -0.502 -1.222 -8.492 1.00 96.19 113 GLU A O 1
ATOM 843 N N . SER A 1 114 ? -0.311 0.339 -6.883 1.00 96.69 114 SER A N 1
ATOM 844 C CA . SER A 1 114 ? 0.979 -0.136 -6.375 1.00 96.69 114 SER A CA 1
ATOM 845 C C . SER A 1 114 ? 0.931 -1.531 -5.752 1.00 96.69 114 SER A C 1
ATOM 847 O O . SER A 1 114 ? 1.857 -2.316 -5.965 1.00 96.69 114 SER A O 1
ATOM 849 N N . VAL A 1 115 ? -0.149 -1.904 -5.052 1.00 96.75 115 VAL A N 1
ATOM 850 C CA . VAL A 1 115 ? -0.393 -3.301 -4.640 1.00 96.75 115 VAL A CA 1
ATOM 851 C C . VAL A 1 115 ? -0.506 -4.201 -5.870 1.00 96.75 115 VAL A C 1
ATOM 853 O O . VAL A 1 115 ? 0.066 -5.294 -5.891 1.00 96.75 115 VAL A O 1
ATOM 856 N N . GLY A 1 116 ? -1.218 -3.735 -6.902 1.00 95.19 116 GLY A N 1
ATOM 857 C CA . GLY A 1 116 ? -1.333 -4.405 -8.193 1.00 95.19 116 GLY A CA 1
ATOM 858 C C . GLY A 1 116 ? 0.034 -4.749 -8.767 1.00 95.19 116 GLY A C 1
ATOM 859 O O . GLY A 1 116 ? 0.321 -5.928 -8.973 1.00 95.19 116 GLY A O 1
ATOM 860 N N . VAL A 1 117 ? 0.898 -3.749 -8.941 1.00 94.69 117 VAL A N 1
ATOM 861 C CA . VAL A 1 117 ? 2.259 -3.932 -9.464 1.00 94.69 117 VAL A CA 1
ATOM 862 C C . VAL A 1 117 ? 3.097 -4.830 -8.560 1.00 94.69 117 VAL A C 1
ATOM 864 O O . VAL A 1 117 ? 3.631 -5.830 -9.041 1.00 94.69 117 VAL A O 1
ATOM 867 N N . ALA A 1 118 ? 3.147 -4.565 -7.254 1.00 95.06 118 ALA A N 1
ATOM 868 C CA . ALA A 1 118 ? 3.933 -5.367 -6.319 1.00 95.06 118 ALA A CA 1
ATOM 869 C C . ALA A 1 118 ? 3.543 -6.853 -6.337 1.00 95.06 118 ALA A C 1
ATOM 871 O O . ALA A 1 118 ? 4.409 -7.717 -6.208 1.00 95.06 118 ALA A O 1
ATOM 872 N N . SER A 1 119 ? 2.269 -7.185 -6.565 1.00 94.94 119 SER A N 1
ATOM 873 C CA . SER A 1 119 ? 1.807 -8.578 -6.632 1.00 94.94 119 SER A CA 1
ATOM 874 C C . SER A 1 119 ? 2.429 -9.408 -7.770 1.00 94.94 119 SER A C 1
ATOM 876 O O . SER A 1 119 ? 2.369 -10.640 -7.723 1.00 94.94 119 SER A O 1
ATOM 878 N N . HIS A 1 120 ? 3.018 -8.766 -8.788 1.00 93.44 120 HIS A N 1
ATOM 879 C CA . HIS A 1 120 ? 3.778 -9.429 -9.861 1.00 93.44 120 HIS A CA 1
ATOM 880 C C . HIS A 1 120 ? 5.250 -9.655 -9.497 1.00 93.44 120 HIS A C 1
ATOM 882 O O . HIS A 1 120 ? 5.914 -10.455 -10.150 1.00 93.44 120 HIS A O 1
ATOM 888 N N . HIS A 1 121 ? 5.758 -8.994 -8.452 1.00 90.50 121 HIS A N 1
ATOM 889 C CA . HIS A 1 121 ? 7.182 -9.003 -8.078 1.00 90.50 121 HIS A CA 1
ATOM 890 C C . HIS A 1 121 ? 7.453 -9.581 -6.687 1.00 90.50 121 HIS A C 1
ATOM 892 O O . HIS A 1 121 ? 8.568 -10.010 -6.407 1.00 90.50 121 HIS A O 1
ATOM 898 N N . MET A 1 122 ? 6.435 -9.695 -5.832 1.00 91.50 122 MET A N 1
ATOM 899 C CA . MET A 1 122 ? 6.524 -10.402 -4.555 1.00 91.50 122 MET A CA 1
ATOM 900 C C . MET A 1 122 ? 5.361 -11.370 -4.341 1.00 91.50 122 MET A C 1
ATOM 902 O O . MET A 1 122 ? 4.251 -11.195 -4.844 1.00 91.50 122 MET A O 1
ATOM 906 N N . ALA A 1 123 ? 5.608 -12.405 -3.537 1.00 89.44 123 ALA A N 1
ATOM 907 C CA . ALA A 1 123 ? 4.589 -13.383 -3.190 1.00 89.44 123 ALA A CA 1
ATOM 908 C C . ALA A 1 123 ? 3.560 -12.789 -2.210 1.00 89.44 123 ALA A C 1
ATOM 910 O O . ALA A 1 123 ? 3.755 -12.805 -0.996 1.00 89.44 123 ALA A O 1
ATOM 911 N N . MET A 1 124 ? 2.429 -12.326 -2.741 1.00 93.00 124 MET A N 1
ATOM 912 C CA . MET A 1 124 ? 1.217 -12.038 -1.966 1.00 93.00 124 MET A CA 1
ATOM 913 C C . MET A 1 124 ? 0.357 -13.304 -1.869 1.00 93.00 124 MET A C 1
ATOM 915 O O . MET A 1 124 ? -0.695 -13.430 -2.495 1.00 93.00 124 MET A O 1
ATOM 919 N N . ASP A 1 125 ? 0.865 -14.303 -1.148 1.00 94.19 125 ASP A N 1
ATOM 920 C CA . ASP A 1 125 ? 0.187 -15.587 -0.987 1.00 94.19 125 ASP A CA 1
ATOM 921 C C . ASP A 1 125 ? -1.007 -15.519 -0.012 1.00 94.19 125 ASP A C 1
ATOM 923 O O . ASP A 1 125 ? -1.289 -14.501 0.621 1.00 94.19 125 ASP A O 1
ATOM 927 N N . VAL A 1 126 ? -1.717 -16.642 0.139 1.00 95.12 126 VAL A N 1
ATOM 928 C CA . VAL A 1 126 ? -2.884 -16.751 1.034 1.00 95.12 126 VAL A CA 1
ATOM 929 C C . VAL A 1 126 ? -2.537 -16.364 2.476 1.00 95.12 126 VAL A C 1
ATOM 931 O O . VAL A 1 126 ? -3.375 -15.797 3.174 1.00 95.12 126 VAL A O 1
ATOM 934 N N . LYS A 1 127 ? -1.317 -16.655 2.946 1.00 96.44 127 LYS A N 1
ATOM 935 C CA . LYS A 1 127 ? -0.893 -16.328 4.310 1.00 96.44 127 LYS A CA 1
ATOM 936 C C . LYS A 1 127 ? -0.710 -14.821 4.460 1.00 96.44 127 LYS A C 1
ATOM 938 O O . LYS A 1 127 ? -1.216 -14.259 5.430 1.00 96.44 127 LYS A O 1
ATOM 943 N N . TRP A 1 128 ? -0.018 -14.183 3.518 1.00 96.69 128 TRP A N 1
ATOM 944 C CA . TRP A 1 128 ? 0.189 -12.736 3.515 1.00 96.69 128 TRP A CA 1
ATOM 945 C C . TRP A 1 128 ? -1.148 -11.996 3.428 1.00 96.69 128 TRP A C 1
ATOM 947 O O . TRP A 1 128 ? -1.431 -11.146 4.269 1.00 96.69 128 TRP A O 1
ATOM 957 N N . LEU A 1 129 ? -2.015 -12.388 2.489 1.00 97.31 129 LEU A N 1
ATOM 958 C CA . LEU A 1 129 ? -3.320 -11.753 2.280 1.00 97.31 129 LEU A CA 1
ATOM 959 C C . LEU A 1 129 ? -4.263 -11.950 3.473 1.00 97.31 129 LEU A C 1
ATOM 961 O O . LEU A 1 129 ? -4.944 -11.012 3.878 1.00 97.31 129 LEU A O 1
ATOM 965 N N . ARG A 1 130 ? -4.281 -13.141 4.088 1.00 96.81 130 ARG A N 1
ATOM 966 C CA . ARG A 1 130 ? -5.071 -13.384 5.305 1.00 96.81 130 ARG A CA 1
ATOM 967 C C . ARG A 1 130 ? -4.586 -12.526 6.470 1.00 96.81 130 ARG A C 1
ATOM 969 O O . ARG A 1 130 ? -5.412 -11.986 7.198 1.00 96.81 130 ARG A O 1
ATOM 976 N N . ALA A 1 131 ? -3.270 -12.400 6.644 1.00 98.00 131 ALA A N 1
ATOM 977 C CA . ALA A 1 131 ? -2.707 -11.522 7.662 1.00 98.00 131 ALA A CA 1
ATOM 978 C C . ALA A 1 131 ? -3.090 -10.060 7.395 1.00 98.00 131 ALA A C 1
ATOM 980 O O . ALA A 1 131 ? -3.551 -9.387 8.307 1.00 98.00 131 ALA A O 1
ATOM 981 N N . PHE A 1 132 ? -2.988 -9.601 6.146 1.00 98.00 132 PHE A N 1
ATOM 982 C CA . PHE A 1 132 ? -3.346 -8.237 5.756 1.00 98.00 132 PHE A CA 1
ATOM 983 C C . PHE A 1 132 ? -4.818 -7.938 6.052 1.00 98.00 132 PHE A C 1
ATOM 985 O O . PHE A 1 132 ? -5.124 -6.941 6.696 1.00 98.00 132 PHE A O 1
ATOM 992 N N . LEU A 1 133 ? -5.729 -8.837 5.677 1.00 97.69 133 LEU A N 1
ATOM 993 C CA . LEU A 1 133 ? -7.158 -8.672 5.948 1.00 97.69 133 LEU A CA 1
ATOM 994 C C . LEU A 1 133 ? -7.493 -8.712 7.443 1.00 97.69 133 LEU A C 1
ATOM 996 O O . LEU A 1 133 ? -8.370 -7.975 7.878 1.00 97.69 133 LEU A O 1
ATOM 1000 N N . ALA A 1 134 ? -6.804 -9.539 8.232 1.00 97.62 134 ALA A N 1
ATOM 1001 C CA . ALA A 1 134 ? -6.990 -9.586 9.683 1.00 97.62 134 ALA A CA 1
ATOM 1002 C C . ALA A 1 134 ? -6.464 -8.325 10.392 1.00 97.62 134 ALA A C 1
ATOM 1004 O O . ALA A 1 134 ? -6.970 -7.950 11.449 1.00 97.62 134 ALA A O 1
ATOM 1005 N N . GLU A 1 135 ? -5.428 -7.686 9.850 1.00 98.19 135 GLU A N 1
ATOM 1006 C CA . GLU A 1 135 ? 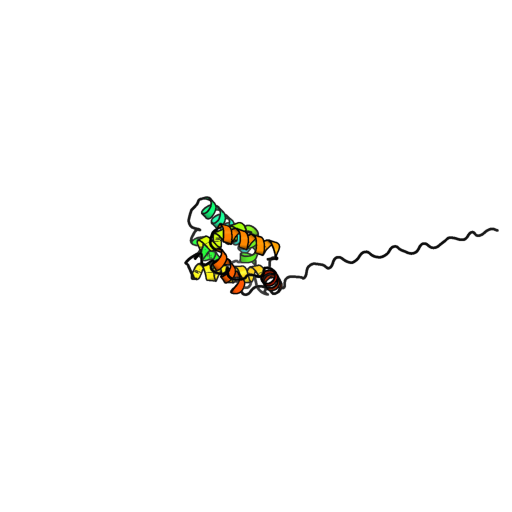-4.936 -6.390 10.333 1.00 98.19 135 GLU A CA 1
ATOM 1007 C C . GLU A 1 135 ? -5.868 -5.256 9.888 1.00 98.19 135 GLU A C 1
ATOM 1009 O O . GLU A 1 135 ? -6.223 -4.407 10.697 1.00 98.19 135 GLU A O 1
ATOM 1014 N N . ALA A 1 136 ? -6.369 -5.291 8.649 1.00 97.50 136 ALA A N 1
ATOM 1015 C CA . ALA A 1 136 ? -7.363 -4.336 8.158 1.00 97.50 136 ALA A CA 1
ATOM 1016 C C . ALA A 1 136 ? -8.672 -4.395 8.958 1.00 97.50 136 ALA A C 1
ATOM 1018 O O . ALA A 1 136 ? -9.267 -3.357 9.236 1.00 97.50 136 ALA A O 1
ATOM 1019 N N . ASP A 1 137 ? -9.100 -5.591 9.366 1.00 97.00 137 ASP A N 1
ATOM 1020 C CA . ASP A 1 137 ? -10.245 -5.792 10.257 1.00 97.00 137 ASP A CA 1
ATOM 1021 C C . ASP A 1 137 ? -10.022 -5.151 11.629 1.00 97.00 137 ASP A C 1
ATOM 1023 O O . ASP A 1 137 ? -10.815 -4.314 12.056 1.00 97.00 137 ASP A O 1
ATOM 1027 N N . ARG A 1 138 ? -8.877 -5.431 12.266 1.00 96.56 138 ARG A N 1
ATOM 1028 C CA . ARG A 1 138 ? -8.481 -4.783 13.529 1.00 96.56 138 ARG A CA 1
ATOM 1029 C C . ARG A 1 138 ? -8.376 -3.263 13.412 1.00 96.56 138 ARG A C 1
ATOM 1031 O O . ARG A 1 138 ? -8.678 -2.550 14.367 1.00 96.56 138 ARG A O 1
ATOM 1038 N N . ALA A 1 139 ? -7.957 -2.770 12.253 1.00 94.62 139 ALA A N 1
ATOM 1039 C CA . ALA A 1 139 ? -7.837 -1.351 11.960 1.00 94.62 139 ALA A CA 1
ATOM 1040 C C . ALA A 1 139 ? -9.191 -0.676 11.646 1.00 94.62 139 ALA A C 1
ATOM 1042 O O . ALA A 1 139 ? -9.257 0.556 11.700 1.00 94.62 139 ALA A O 1
ATOM 1043 N N . GLY A 1 140 ? -10.250 -1.453 11.377 1.00 96.06 140 GLY A N 1
ATOM 1044 C CA . GLY A 1 140 ? -11.595 -0.981 11.027 1.00 96.06 140 GLY A CA 1
ATOM 1045 C C . GLY A 1 140 ? -11.824 -0.730 9.531 1.00 96.06 140 GLY A C 1
ATOM 1046 O O . GLY A 1 140 ? -12.876 -0.228 9.157 1.00 96.06 140 GLY A O 1
ATOM 1047 N N . VAL A 1 141 ? -10.871 -1.094 8.667 1.00 96.75 141 VAL A N 1
ATOM 1048 C CA . VAL A 1 141 ? -10.861 -0.764 7.226 1.00 96.75 141 VAL A CA 1
ATOM 1049 C C . VAL A 1 141 ? -10.945 -1.994 6.318 1.00 96.75 141 VAL A C 1
ATOM 1051 O O . VAL A 1 141 ? -10.576 -1.948 5.143 1.00 96.75 141 VAL A O 1
ATOM 1054 N N . ARG A 1 142 ? -11.457 -3.121 6.832 1.00 96.12 142 ARG A N 1
ATOM 1055 C CA . ARG A 1 142 ? -11.617 -4.364 6.057 1.00 96.12 142 ARG A CA 1
ATOM 1056 C C . ARG A 1 142 ? -12.400 -4.179 4.746 1.00 96.12 142 ARG A C 1
ATOM 1058 O O . ARG A 1 142 ? -11.933 -4.716 3.743 1.00 96.12 142 ARG A O 1
ATOM 1065 N N . PRO A 1 143 ? -13.530 -3.442 4.687 1.00 95.50 143 PRO A N 1
ATOM 1066 C CA . PRO A 1 143 ? -14.244 -3.240 3.423 1.00 95.50 143 PRO A CA 1
ATOM 1067 C C . PRO A 1 143 ? -13.377 -2.551 2.363 1.00 95.50 143 PRO A C 1
ATOM 1069 O O . PRO A 1 143 ? -13.343 -2.987 1.215 1.00 95.50 143 PRO A O 1
ATOM 1072 N N . VAL A 1 144 ? -12.605 -1.540 2.769 1.00 95.44 144 VAL A N 1
ATOM 1073 C CA . VAL A 1 144 ? -11.666 -0.830 1.890 1.00 95.44 144 VAL A CA 1
ATOM 1074 C C . VAL A 1 144 ? -10.550 -1.770 1.426 1.00 95.44 144 VAL A C 1
ATOM 1076 O O . VAL A 1 144 ? -10.198 -1.780 0.250 1.00 95.44 144 VAL A O 1
ATOM 1079 N N . ALA A 1 145 ? -10.028 -2.619 2.316 1.00 96.38 145 ALA A N 1
ATOM 1080 C CA . ALA A 1 145 ? -8.994 -3.595 1.967 1.00 96.38 145 ALA A CA 1
ATOM 1081 C C . ALA A 1 145 ? -9.482 -4.610 0.928 1.00 96.38 145 ALA A C 1
ATOM 1083 O O . ALA A 1 145 ? -8.754 -4.928 -0.012 1.00 96.38 145 ALA A O 1
ATOM 1084 N N . VAL A 1 146 ? -10.721 -5.090 1.064 1.00 95.69 146 VAL A N 1
ATOM 1085 C CA . VAL A 1 146 ? -11.343 -5.973 0.070 1.00 95.69 146 VAL A CA 1
ATOM 1086 C C . VAL A 1 146 ? -11.497 -5.249 -1.267 1.00 95.69 146 VAL A C 1
ATOM 1088 O O . VAL A 1 146 ? -11.104 -5.814 -2.282 1.00 95.69 146 VAL A O 1
ATOM 1091 N N . GLN A 1 147 ? -11.989 -4.004 -1.277 1.00 93.88 147 GLN A N 1
ATOM 1092 C CA . GLN A 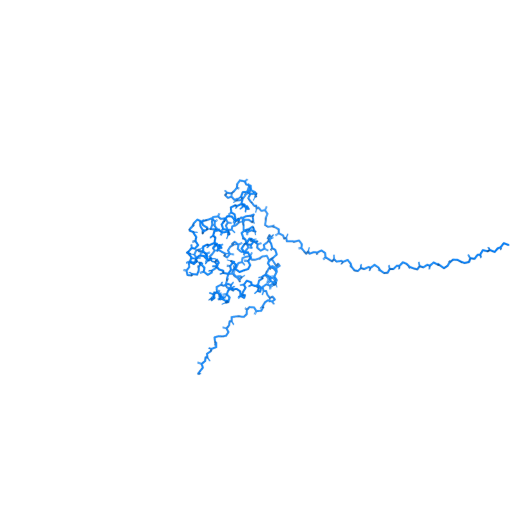1 147 ? -12.123 -3.201 -2.502 1.00 93.88 147 GLN A CA 1
ATOM 1093 C C . GLN A 1 147 ? -10.782 -2.995 -3.215 1.00 93.88 147 GLN A C 1
ATOM 1095 O O . GLN A 1 147 ? -10.698 -3.171 -4.428 1.00 93.88 147 GLN A O 1
ATOM 1100 N N . VAL A 1 148 ? -9.719 -2.685 -2.470 1.00 94.94 148 VAL A N 1
ATOM 1101 C CA . VAL A 1 148 ? -8.370 -2.539 -3.030 1.00 94.94 148 VAL A CA 1
ATOM 1102 C C . VAL A 1 148 ? -7.8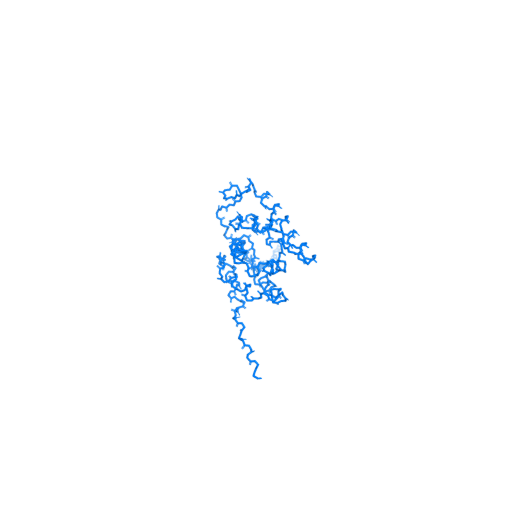90 -3.847 -3.658 1.00 94.94 148 VAL A C 1
ATOM 1104 O O . VAL A 1 148 ? -7.405 -3.838 -4.786 1.00 94.94 148 VAL A O 1
ATOM 1107 N N . LEU A 1 149 ? -8.050 -4.986 -2.976 1.00 94.94 149 LEU A N 1
ATOM 1108 C CA . LEU A 1 149 ? -7.611 -6.279 -3.512 1.00 94.94 149 LEU A CA 1
ATOM 1109 C C . LEU A 1 149 ? -8.420 -6.728 -4.736 1.00 94.94 149 LEU A C 1
ATOM 1111 O O . LEU A 1 149 ? -7.858 -7.362 -5.626 1.00 94.94 149 LEU A O 1
ATOM 1115 N N . THR A 1 150 ? -9.719 -6.433 -4.795 1.00 92.12 150 THR A N 1
ATOM 1116 C CA . THR A 1 150 ? -10.572 -6.821 -5.930 1.00 92.12 150 THR A CA 1
ATOM 1117 C C . THR A 1 150 ? -10.473 -5.852 -7.108 1.00 92.12 150 THR A C 1
ATOM 1119 O O . THR A 1 150 ? -10.680 -6.272 -8.245 1.00 92.12 150 THR A O 1
ATOM 1122 N N . GLY A 1 151 ? -10.126 -4.585 -6.861 1.00 91.25 151 GLY A N 1
ATOM 1123 C CA . GLY A 1 151 ? -9.911 -3.564 -7.889 1.00 91.25 151 GLY A CA 1
ATOM 1124 C C . GLY A 1 151 ? -8.487 -3.519 -8.454 1.00 91.25 151 GLY A C 1
ATOM 1125 O O . GLY A 1 151 ? -8.284 -3.025 -9.565 1.00 91.25 151 GLY A O 1
ATOM 1126 N N . ALA A 1 152 ? -7.487 -4.015 -7.721 1.00 92.94 152 ALA A N 1
ATOM 1127 C CA . ALA A 1 152 ? -6.097 -4.000 -8.166 1.00 92.94 152 ALA A CA 1
ATOM 1128 C C . ALA A 1 152 ? -5.859 -4.949 -9.361 1.00 92.94 152 ALA A C 1
ATOM 1130 O O . ALA A 1 152 ? -6.381 -6.070 -9.382 1.00 92.94 152 ALA A O 1
ATOM 1131 N N . PRO A 1 153 ? -5.011 -4.568 -10.338 1.00 91.50 153 PRO A N 1
ATOM 1132 C CA . PRO A 1 153 ? -4.594 -5.437 -11.440 1.00 91.50 153 PRO A CA 1
ATOM 1133 C C . PRO A 1 153 ? -3.581 -6.498 -10.965 1.00 91.50 153 PRO A C 1
ATOM 1135 O O . PRO A 1 153 ? -2.427 -6.537 -11.395 1.00 91.50 153 PRO A O 1
ATOM 1138 N N . LEU A 1 154 ? -4.023 -7.369 -10.054 1.00 92.31 154 LEU A N 1
ATOM 1139 C CA . LEU A 1 154 ? -3.200 -8.393 -9.417 1.00 92.31 154 LEU A CA 1
ATOM 1140 C C . LEU A 1 154 ? -2.654 -9.411 -10.424 1.00 92.31 154 LEU A C 1
ATOM 1142 O O . LEU A 1 154 ? -3.328 -9.753 -11.406 1.00 92.31 154 LEU A O 1
ATOM 1146 N N . SER A 1 155 ? -1.485 -9.967 -10.104 1.00 92.50 155 SER A N 1
ATOM 1147 C CA . SER A 1 155 ? -0.938 -11.153 -10.762 1.00 92.50 155 SER A CA 1
ATOM 1148 C C . SER A 1 155 ? -1.897 -12.338 -10.666 1.00 92.50 155 SER A C 1
ATOM 1150 O O . SER A 1 155 ? -2.724 -12.427 -9.753 1.00 92.50 155 SER A O 1
ATOM 1152 N N . GLU A 1 156 ? -1.789 -13.285 -11.600 1.00 92.00 156 GLU A N 1
ATOM 1153 C CA . GLU A 1 156 ? -2.647 -14.478 -11.604 1.00 92.00 156 GLU A CA 1
ATOM 1154 C C . GLU A 1 156 ? -2.546 -15.258 -10.289 1.00 92.00 156 GLU A C 1
ATOM 1156 O O . GLU A 1 156 ? -3.554 -15.712 -9.746 1.00 92.00 156 GLU A O 1
ATOM 1161 N N . GLN A 1 157 ? -1.336 -15.356 -9.733 1.00 90.25 157 GLN A N 1
ATOM 1162 C CA . GLN A 1 157 ? -1.098 -16.033 -8.465 1.00 90.25 157 GLN A CA 1
ATOM 1163 C C . GLN A 1 157 ? -1.762 -15.306 -7.292 1.00 90.25 157 GLN A C 1
ATOM 1165 O O . GLN A 1 157 ? -2.427 -15.955 -6.480 1.00 90.25 157 GLN A O 1
ATOM 1170 N N . ALA A 1 158 ? -1.606 -13.983 -7.194 1.00 92.56 158 ALA A N 1
ATOM 1171 C CA . ALA A 1 158 ? -2.229 -13.199 -6.131 1.00 92.56 158 ALA A CA 1
ATOM 1172 C C . ALA A 1 158 ? -3.759 -13.210 -6.257 1.00 92.56 158 ALA A C 1
ATOM 1174 O O . ALA A 1 158 ? -4.456 -13.410 -5.265 1.00 92.56 158 ALA A O 1
ATOM 1175 N N . ARG A 1 159 ? -4.301 -13.133 -7.478 1.00 92.94 159 ARG A N 1
ATOM 1176 C CA . ARG A 1 159 ? -5.742 -13.270 -7.739 1.00 92.94 159 ARG A CA 1
ATOM 1177 C C . ARG A 1 159 ? -6.273 -14.644 -7.331 1.00 92.94 159 ARG A C 1
ATOM 1179 O O . ARG A 1 159 ? -7.310 -14.734 -6.679 1.00 92.94 159 ARG A O 1
ATOM 1186 N N . ALA A 1 160 ? -5.553 -15.715 -7.657 1.00 92.50 160 ALA A N 1
ATOM 1187 C CA . ALA A 1 160 ? -5.909 -17.063 -7.223 1.00 92.50 160 ALA A CA 1
ATOM 1188 C C . ALA A 1 160 ? -5.826 -17.219 -5.696 1.00 92.50 160 ALA A C 1
ATOM 1190 O O . ALA A 1 160 ? -6.595 -17.979 -5.111 1.00 92.50 160 ALA A O 1
ATOM 1191 N N . ALA A 1 161 ? -4.905 -16.516 -5.034 1.00 93.50 161 ALA A N 1
ATOM 1192 C CA . ALA A 1 161 ? -4.826 -16.488 -3.579 1.00 93.50 161 ALA A CA 1
ATOM 1193 C C . ALA A 1 161 ? -6.002 -15.718 -2.956 1.00 93.50 161 ALA A C 1
ATOM 1195 O O . ALA A 1 161 ? -6.589 -16.226 -2.005 1.00 93.50 161 ALA A O 1
ATOM 1196 N N . VAL A 1 162 ? -6.400 -14.573 -3.523 1.00 92.62 162 VAL A N 1
ATOM 1197 C CA . VAL A 1 162 ? -7.612 -13.829 -3.132 1.00 92.62 162 VAL A CA 1
ATOM 1198 C C . VAL A 1 162 ? -8.861 -14.700 -3.274 1.00 92.62 162 VAL A C 1
ATOM 1200 O O . VAL A 1 162 ? -9.660 -14.766 -2.345 1.00 92.62 162 VAL A O 1
ATOM 1203 N N . ALA A 1 163 ? -9.003 -15.435 -4.381 1.00 91.06 163 ALA A N 1
ATOM 1204 C CA . ALA A 1 163 ? -10.145 -16.325 -4.599 1.00 91.06 163 ALA A CA 1
ATOM 1205 C C . ALA A 1 163 ? -10.270 -17.419 -3.521 1.00 91.06 163 ALA A C 1
ATOM 1207 O O . ALA A 1 163 ? -11.373 -17.784 -3.147 1.00 91.06 163 ALA A O 1
ATOM 1208 N N . LYS A 1 164 ? -9.149 -17.905 -2.970 1.00 93.00 164 LYS A N 1
ATOM 1209 C CA . LYS A 1 164 ? -9.128 -18.906 -1.883 1.00 93.00 164 LYS A CA 1
ATOM 1210 C C . LYS A 1 164 ? -9.478 -18.342 -0.504 1.00 93.00 164 LYS A C 1
ATOM 1212 O O . LYS A 1 164 ? -9.520 -19.103 0.460 1.00 93.00 164 LYS A O 1
ATOM 1217 N N . LEU A 1 165 ? -9.601 -17.022 -0.371 1.00 89.50 165 LEU A N 1
ATOM 1218 C CA . LEU A 1 165 ? -9.961 -16.381 0.892 1.00 89.50 165 LEU A CA 1
ATOM 1219 C C . LEU A 1 165 ? -11.474 -16.235 1.063 1.00 89.50 165 LEU A C 1
ATOM 1221 O O . LEU A 1 165 ? -11.875 -15.766 2.125 1.00 89.50 165 LEU A O 1
ATOM 1225 N N . ASP A 1 166 ? -12.272 -16.613 0.052 1.00 82.19 166 ASP A N 1
ATOM 1226 C CA . ASP A 1 166 ? -13.737 -16.534 0.058 1.00 82.19 166 ASP A CA 1
ATOM 1227 C C . ASP A 1 166 ? -14.213 -15.190 0.625 1.00 82.19 166 ASP A C 1
ATOM 1229 O O . ASP A 1 166 ? -14.936 -15.117 1.621 1.00 82.19 166 ASP A O 1
ATOM 1233 N N . LEU A 1 167 ? -13.706 -14.099 0.034 1.00 78.38 167 LEU A N 1
ATOM 1234 C CA . LEU A 1 167 ? -14.006 -12.733 0.458 1.00 78.38 167 LEU A CA 1
ATOM 1235 C C . LEU A 1 167 ? -15.465 -12.402 0.140 1.00 78.38 167 LEU A C 1
ATOM 1237 O O . LEU A 1 167 ? -15.769 -11.728 -0.838 1.00 78.38 167 LEU A O 1
ATOM 1241 N N . HIS A 1 168 ? -16.372 -12.892 0.974 1.00 59.03 168 HIS A N 1
ATOM 1242 C CA . HIS A 1 168 ? -17.748 -12.442 1.009 1.00 59.03 168 HIS A CA 1
ATOM 1243 C C . HIS A 1 168 ? -17.802 -11.079 1.708 1.00 59.03 168 HIS A C 1
ATOM 1245 O O . HIS A 1 168 ? -17.088 -10.831 2.693 1.00 59.03 168 HIS A O 1
ATOM 1251 N N . GLU A 1 169 ? -18.632 -10.177 1.179 1.00 48.16 169 GLU A N 1
ATOM 1252 C CA . GLU A 1 169 ? -19.071 -9.013 1.943 1.00 48.16 169 GLU A CA 1
ATOM 1253 C C . GLU A 1 169 ? -19.674 -9.522 3.259 1.00 48.16 169 GLU A C 1
ATOM 1255 O O . GLU A 1 169 ? -20.401 -10.520 3.239 1.00 48.16 169 GLU A O 1
ATOM 1260 N N . PRO A 1 170 ? -19.348 -8.915 4.413 1.00 47.25 170 PRO A N 1
ATOM 1261 C CA . PRO A 1 170 ? -20.041 -9.272 5.636 1.00 47.25 170 PRO A CA 1
ATOM 1262 C C . PRO A 1 170 ? -21.524 -8.973 5.413 1.00 47.25 170 PRO A C 1
ATOM 1264 O O . PRO A 1 170 ? -21.887 -7.823 5.159 1.00 47.25 170 PRO A O 1
ATOM 1267 N N . GLU A 1 171 ? -22.368 -10.009 5.480 1.00 38.88 171 GLU A N 1
ATOM 1268 C CA . GLU A 1 171 ? -23.803 -9.822 5.672 1.00 38.88 171 GLU A CA 1
ATOM 1269 C C . GLU A 1 171 ? -23.956 -8.809 6.801 1.00 38.88 171 GLU A C 1
ATOM 1271 O O . GLU A 1 171 ? -23.422 -8.997 7.897 1.00 38.88 171 GLU A O 1
ATOM 1276 N N . ALA A 1 172 ? -24.620 -7.694 6.507 1.00 41.59 172 ALA A N 1
ATOM 1277 C CA . ALA A 1 172 ? -24.995 -6.743 7.527 1.00 41.59 172 ALA A CA 1
ATOM 1278 C C . ALA A 1 172 ? -25.835 -7.510 8.551 1.00 41.59 172 ALA A C 1
ATOM 1280 O O . ALA A 1 172 ? -26.998 -7.825 8.290 1.00 41.59 172 ALA A O 1
ATOM 1281 N N . THR A 1 173 ? -25.233 -7.849 9.695 1.00 41.28 173 THR A N 1
ATOM 1282 C CA . THR A 1 173 ? -25.945 -8.386 10.849 1.00 41.28 173 THR A CA 1
ATOM 1283 C C . THR A 1 173 ? -26.953 -7.327 11.267 1.00 41.28 173 THR A C 1
ATOM 1285 O O . THR A 1 173 ? -26.656 -6.407 12.026 1.00 41.28 173 THR A O 1
ATOM 1288 N N . THR A 1 174 ? -28.150 -7.434 10.701 1.00 41.66 174 THR A N 1
ATOM 1289 C CA . THR A 1 174 ? -29.326 -6.694 11.120 1.00 41.66 174 THR A CA 1
ATOM 1290 C C . THR A 1 174 ? -29.703 -7.298 12.459 1.00 41.66 174 THR A C 1
ATOM 1292 O O . THR A 1 174 ? -30.325 -8.356 12.524 1.00 41.66 174 THR A O 1
ATOM 1295 N N . VAL A 1 175 ? -29.225 -6.681 13.537 1.00 45.91 175 VAL A N 1
ATOM 1296 C CA . VAL A 1 175 ? -29.707 -6.996 14.878 1.00 45.91 175 VAL A CA 1
ATOM 1297 C C . VAL A 1 175 ? -31.106 -6.389 14.962 1.00 45.91 175 VAL A C 1
ATOM 1299 O O . VAL A 1 175 ? -31.248 -5.166 14.927 1.00 45.91 175 VAL A O 1
ATOM 1302 N N . ALA A 1 176 ? -32.113 -7.261 14.942 1.00 46.59 176 ALA A N 1
ATOM 1303 C CA . ALA A 1 176 ? -33.505 -6.925 15.227 1.00 46.59 176 ALA A CA 1
ATOM 1304 C C . ALA A 1 176 ? -33.718 -6.690 16.729 1.00 46.59 176 ALA A C 1
ATOM 1306 O O . ALA A 1 176 ? -32.987 -7.318 17.532 1.00 46.59 176 ALA A O 1
#

Organism: NCBI:txid882440

pLDDT: mean 84.08, std 19.2, range [38.88, 98.38]